Protein AF-A0A9E2XLT1-F1 (afdb_monomer)

Mean predicted aligned error: 7.3 Å

Sequence (155 aa):
MPEIVWSRLADPLVIEGTDTELKPIKEPWRVLARVIRDCTYMRLVVDDDGAWRIPGVDTNCGPDGYAGIEIGGKTVIDDCAIGALIGRFGGGSAGYSTQAATDADKGRPFPIGTYCIMPIPAKSVGPLFVGFNVVARPIQVRRLKITIEGATPTL

Structure (mmCIF, N/CA/C/O backbone):
data_AF-A0A9E2XLT1-F1
#
_entry.id   AF-A0A9E2XLT1-F1
#
loop_
_atom_site.group_PDB
_atom_site.id
_atom_site.type_symbol
_atom_site.label_atom_id
_atom_site.label_alt_id
_atom_site.label_comp_id
_atom_site.label_asym_id
_atom_site.label_entity_id
_atom_site.label_seq_id
_atom_site.pdbx_PDB_ins_code
_atom_site.Cartn_x
_atom_site.Cartn_y
_atom_site.Cartn_z
_atom_site.occupancy
_atom_site.B_iso_or_equiv
_atom_site.auth_seq_id
_atom_site.auth_comp_id
_atom_site.auth_asym_id
_atom_site.auth_atom_id
_atom_site.pdbx_PDB_model_num
ATOM 1 N N . MET A 1 1 ? -14.279 -19.135 19.868 1.00 60.78 1 MET A N 1
ATOM 2 C CA . MET A 1 1 ? -13.518 -17.874 19.743 1.00 60.78 1 MET A CA 1
ATOM 3 C C . MET A 1 1 ? -14.482 -16.837 19.196 1.00 60.78 1 MET A C 1
ATOM 5 O O . MET A 1 1 ? -15.198 -17.202 18.269 1.00 60.78 1 MET A O 1
ATOM 9 N N . PRO A 1 2 ? -14.595 -15.639 19.792 1.00 73.62 2 PRO A N 1
ATOM 10 C CA . PRO A 1 2 ? -15.468 -14.599 19.254 1.00 73.62 2 PRO A CA 1
ATOM 11 C C . PRO A 1 2 ? -15.037 -14.246 17.824 1.00 73.62 2 PRO A C 1
ATOM 13 O O . PRO A 1 2 ? -13.843 -14.176 17.529 1.00 73.62 2 PRO A O 1
ATOM 16 N N . GLU A 1 3 ? -16.011 -14.094 16.932 1.00 84.56 3 GLU A N 1
ATOM 17 C CA . GLU A 1 3 ? -15.787 -13.728 15.534 1.00 84.56 3 GLU A CA 1
ATOM 18 C C . GLU A 1 3 ? -15.407 -12.243 15.441 1.00 84.56 3 GLU A C 1
ATOM 20 O O . GLU A 1 3 ? -16.079 -11.384 16.013 1.00 84.56 3 GLU A O 1
ATOM 25 N N . ILE A 1 4 ? -14.315 -11.930 14.736 1.00 86.94 4 ILE A N 1
ATOM 26 C CA . ILE A 1 4 ? -13.908 -10.541 14.499 1.00 86.94 4 ILE A CA 1
ATOM 27 C C . ILE A 1 4 ? -14.711 -10.004 13.316 1.00 86.94 4 ILE A C 1
ATOM 29 O O . ILE A 1 4 ? -14.486 -10.403 12.173 1.00 86.94 4 ILE A O 1
ATOM 33 N N . VAL A 1 5 ? -15.614 -9.063 13.590 1.00 90.81 5 VAL A N 1
ATOM 34 C CA . VAL A 1 5 ? -16.387 -8.367 12.557 1.00 90.81 5 VAL A CA 1
ATOM 35 C C . VAL A 1 5 ? -15.567 -7.203 11.998 1.00 90.81 5 VAL A C 1
ATOM 37 O O . VAL A 1 5 ? -15.199 -6.280 12.726 1.00 90.81 5 VAL A O 1
ATOM 40 N N . TRP A 1 6 ? -15.303 -7.241 10.693 1.00 92.88 6 TRP A N 1
ATOM 41 C CA . TRP A 1 6 ? -14.595 -6.189 9.963 1.00 92.88 6 TRP A CA 1
ATOM 42 C C . TRP A 1 6 ? -15.588 -5.253 9.278 1.00 92.88 6 TRP A C 1
ATOM 44 O O . TRP A 1 6 ? -16.509 -5.699 8.598 1.00 92.88 6 TRP A O 1
ATOM 54 N N . SER A 1 7 ? -15.387 -3.947 9.438 1.00 93.25 7 SER A N 1
ATOM 55 C CA . SER A 1 7 ? -16.188 -2.906 8.790 1.00 93.25 7 SER A CA 1
ATOM 56 C C . SER A 1 7 ? -15.319 -2.069 7.863 1.00 93.25 7 SER A C 1
ATOM 58 O O . SER A 1 7 ? -14.212 -1.679 8.227 1.00 93.25 7 SER A O 1
ATOM 60 N N . ARG A 1 8 ? -15.818 -1.761 6.664 1.00 92.88 8 ARG A N 1
ATOM 61 C CA . ARG A 1 8 ? -15.105 -0.917 5.697 1.00 92.88 8 ARG A CA 1
ATOM 62 C C . ARG A 1 8 ? -14.870 0.485 6.272 1.00 92.88 8 ARG A C 1
ATOM 64 O O . ARG A 1 8 ? -15.816 1.124 6.722 1.00 92.88 8 ARG A O 1
ATOM 71 N N . LEU A 1 9 ? -13.624 0.966 6.221 1.00 89.62 9 LEU A N 1
ATOM 72 C CA . LEU A 1 9 ? -13.248 2.292 6.742 1.00 89.62 9 LEU A CA 1
ATOM 73 C C . LEU A 1 9 ? -13.298 3.398 5.682 1.00 89.62 9 LEU A C 1
ATOM 75 O O . LEU A 1 9 ? -13.496 4.563 6.016 1.00 89.62 9 LEU A O 1
ATOM 79 N N . ALA A 1 10 ? -13.098 3.046 4.413 1.00 92.50 10 ALA A N 1
ATOM 80 C CA . ALA A 1 10 ? -13.166 3.960 3.278 1.00 92.50 10 ALA A CA 1
ATOM 81 C C . ALA A 1 10 ? -13.510 3.193 1.996 1.00 92.50 10 ALA A C 1
ATOM 83 O O . ALA A 1 10 ? -13.374 1.967 1.943 1.00 92.50 10 ALA A O 1
ATOM 84 N N . ASP A 1 11 ? -13.930 3.914 0.957 1.00 95.06 11 ASP A N 1
ATOM 85 C CA . ASP A 1 11 ? -14.061 3.326 -0.373 1.00 95.06 11 ASP A CA 1
ATOM 86 C C . ASP A 1 11 ? -12.713 2.759 -0.845 1.00 95.06 11 ASP A C 1
ATOM 88 O O . ASP A 1 11 ? -11.668 3.361 -0.567 1.00 95.06 11 ASP A O 1
ATOM 92 N N . PRO A 1 12 ? -12.707 1.613 -1.550 1.00 94.44 12 PRO A N 1
ATOM 93 C CA . PRO A 1 12 ? -11.470 1.039 -2.054 1.00 94.44 12 PRO A CA 1
ATOM 94 C C . PRO A 1 12 ? -10.706 2.028 -2.937 1.00 94.44 12 PRO A C 1
ATOM 96 O O . PRO A 1 12 ? -11.285 2.665 -3.823 1.00 94.44 12 PRO A O 1
ATOM 99 N N . LEU A 1 13 ? -9.389 2.120 -2.746 1.00 94.94 13 LEU A N 1
ATOM 100 C CA . LEU A 1 13 ? -8.542 2.841 -3.689 1.00 94.94 13 LEU A CA 1
ATOM 101 C C . LEU A 1 13 ? -8.378 1.979 -4.933 1.00 94.94 13 LEU A C 1
ATOM 103 O O . LEU A 1 13 ? -7.809 0.894 -4.844 1.00 94.94 13 LEU A O 1
ATOM 107 N N . VAL A 1 14 ? -8.826 2.484 -6.081 1.00 95.19 14 VAL A N 1
ATOM 108 C CA . VAL A 1 14 ? -8.714 1.797 -7.370 1.00 95.19 14 VAL A CA 1
ATOM 109 C C . VAL A 1 14 ? -7.865 2.622 -8.331 1.00 95.19 14 VAL A C 1
ATOM 111 O O . VAL A 1 14 ? -8.128 3.800 -8.587 1.00 95.19 14 VAL A O 1
ATOM 114 N N . ILE A 1 15 ? -6.825 1.995 -8.869 1.00 92.81 15 ILE A N 1
ATOM 115 C CA . ILE A 1 15 ? -5.968 2.536 -9.918 1.00 92.81 15 ILE A CA 1
ATOM 116 C C . ILE A 1 15 ? -5.931 1.504 -11.034 1.00 92.81 15 ILE A C 1
ATOM 118 O O . ILE A 1 15 ? -5.331 0.444 -10.890 1.00 92.81 15 ILE A O 1
ATOM 122 N N . GLU A 1 16 ? -6.569 1.836 -12.147 1.00 90.88 16 GLU A N 1
ATOM 123 C CA . GLU A 1 16 ? -6.631 0.981 -13.325 1.00 90.88 16 GLU A CA 1
ATOM 124 C C . GLU A 1 16 ? -5.985 1.708 -14.505 1.00 90.88 16 GLU A C 1
ATOM 126 O O . GLU A 1 16 ? -6.307 2.860 -14.810 1.00 90.88 16 GLU A O 1
ATOM 131 N N . GLY A 1 17 ? -5.009 1.033 -15.096 1.00 85.06 17 GLY A N 1
ATOM 132 C CA . GLY A 1 17 ? -4.565 1.178 -16.471 1.00 85.06 17 GLY A CA 1
ATOM 133 C C . GLY A 1 17 ? -4.903 -0.107 -17.233 1.00 85.06 17 GLY A C 1
ATOM 134 O O . GLY A 1 17 ? -5.569 -1.007 -16.721 1.00 85.06 17 GLY A O 1
ATOM 135 N N . THR A 1 18 ? -4.435 -0.208 -18.466 1.00 80.94 18 THR A N 1
ATOM 136 C CA . THR A 1 18 ? -4.578 -1.402 -19.308 1.00 80.94 18 THR A CA 1
ATOM 137 C C . THR A 1 18 ? -3.203 -1.986 -19.620 1.00 80.94 18 THR A C 1
ATOM 139 O O . THR A 1 18 ? -2.182 -1.358 -19.340 1.00 80.94 18 THR A O 1
ATOM 142 N N . ASP A 1 19 ? -3.142 -3.177 -20.223 1.00 77.81 19 ASP A N 1
ATOM 143 C CA . ASP A 1 19 ? -1.862 -3.747 -20.677 1.00 77.81 19 ASP A CA 1
ATOM 144 C C . ASP A 1 19 ? -1.160 -2.855 -21.723 1.00 77.81 19 ASP A C 1
ATOM 146 O O . ASP A 1 19 ? 0.064 -2.885 -21.846 1.00 77.81 19 ASP A O 1
ATOM 150 N N . THR A 1 20 ? -1.925 -2.031 -22.448 1.00 81.62 20 THR A N 1
ATOM 151 C CA . THR A 1 20 ? -1.428 -1.101 -23.474 1.00 81.62 20 THR A CA 1
ATOM 152 C C . THR A 1 20 ? -1.259 0.336 -22.981 1.00 81.62 20 THR A C 1
ATOM 154 O O . THR A 1 20 ? -0.517 1.103 -23.587 1.00 81.62 20 THR A O 1
ATOM 157 N N . GLU A 1 21 ? -1.924 0.715 -21.889 1.00 87.56 21 GLU A N 1
ATOM 158 C CA . GLU A 1 21 ? -1.920 2.072 -21.340 1.00 87.56 21 GLU A CA 1
ATOM 159 C C . GLU A 1 21 ? -1.791 2.021 -19.814 1.00 87.56 21 GLU A C 1
ATOM 161 O O . GLU A 1 21 ? -2.774 1.992 -19.070 1.00 87.56 21 GLU A O 1
ATOM 166 N N . LEU A 1 22 ? -0.546 1.983 -19.339 1.00 91.06 22 LEU A N 1
ATOM 167 C CA . LEU A 1 22 ? -0.245 2.009 -17.911 1.00 91.06 22 LEU A CA 1
ATOM 168 C C . LEU A 1 22 ? -0.506 3.402 -17.333 1.00 91.06 22 LEU A C 1
ATOM 170 O O . LEU A 1 22 ? -0.234 4.423 -17.966 1.00 91.06 22 LEU A O 1
ATOM 174 N N . LYS A 1 23 ? -0.997 3.449 -16.094 1.00 94.00 23 LYS A N 1
ATOM 175 C CA . LYS A 1 23 ? -1.296 4.701 -15.402 1.00 94.00 23 LYS A CA 1
ATOM 176 C C . LYS A 1 23 ? -0.065 5.201 -14.639 1.00 94.00 23 LYS A C 1
ATOM 178 O O . LYS A 1 23 ? 0.355 4.544 -13.681 1.00 94.00 23 LYS A O 1
ATOM 183 N N . PRO A 1 24 ? 0.501 6.371 -14.989 1.00 94.62 24 PRO A N 1
ATOM 184 C CA . PRO A 1 24 ? 1.668 6.894 -14.297 1.00 94.62 24 PRO A CA 1
ATOM 185 C C . PRO A 1 24 ? 1.284 7.502 -12.944 1.00 94.62 24 PRO A C 1
ATOM 187 O O . PRO A 1 24 ? 0.423 8.379 -12.854 1.00 94.62 24 PRO A O 1
ATOM 190 N N . ILE A 1 25 ? 1.989 7.099 -11.890 1.00 94.38 25 ILE A N 1
ATOM 191 C CA . ILE A 1 25 ? 1.931 7.712 -10.563 1.00 94.38 25 ILE A CA 1
ATOM 192 C C . ILE A 1 25 ? 3.227 8.478 -10.329 1.00 94.38 25 ILE A C 1
ATOM 194 O O . ILE A 1 25 ? 4.305 7.895 -10.200 1.00 94.38 25 ILE A O 1
ATOM 198 N N . LYS A 1 26 ? 3.113 9.806 -10.284 1.00 94.00 26 LYS A N 1
ATOM 199 C CA . LYS A 1 26 ? 4.242 10.714 -10.041 1.00 94.00 26 LYS A CA 1
ATOM 200 C C . LYS A 1 26 ? 4.417 11.005 -8.557 1.00 94.00 26 LYS A C 1
ATOM 202 O O . LYS A 1 26 ? 5.532 11.243 -8.104 1.00 94.00 26 LYS A O 1
ATOM 207 N N . GLU A 1 27 ? 3.323 10.979 -7.804 1.00 90.94 27 GLU A N 1
ATOM 208 C CA . GLU A 1 27 ? 3.332 11.298 -6.386 1.00 90.94 27 GLU A CA 1
ATOM 209 C C . GLU A 1 27 ? 3.977 10.159 -5.575 1.00 90.94 27 GLU A C 1
ATOM 211 O O . GLU A 1 27 ? 3.793 8.980 -5.890 1.00 90.94 27 GLU A O 1
ATOM 216 N N . PRO A 1 28 ? 4.732 10.466 -4.507 1.00 89.62 28 PRO A N 1
ATOM 217 C CA . PRO A 1 28 ? 5.272 9.434 -3.628 1.00 89.62 28 PRO A CA 1
ATOM 218 C C . PRO A 1 28 ? 4.184 8.755 -2.790 1.00 89.62 28 PRO A C 1
ATOM 220 O O . PRO A 1 28 ? 4.317 7.573 -2.480 1.00 89.62 28 PRO A O 1
ATOM 223 N N . TRP A 1 29 ? 3.125 9.502 -2.468 1.00 92.06 29 TRP A N 1
ATOM 224 C CA . TRP A 1 29 ? 2.053 9.115 -1.560 1.00 92.06 29 TRP A CA 1
ATOM 225 C C . TRP A 1 29 ? 0.693 9.425 -2.176 1.00 92.06 29 TRP A C 1
ATOM 227 O O . TRP A 1 29 ? 0.480 10.514 -2.712 1.00 92.06 29 TRP A O 1
ATOM 237 N N . ARG A 1 30 ? -0.248 8.492 -2.043 1.00 93.06 30 ARG A N 1
ATOM 238 C CA . ARG A 1 30 ? -1.662 8.675 -2.375 1.00 93.06 30 ARG A CA 1
ATOM 239 C C . ARG A 1 30 ? -2.518 8.472 -1.143 1.00 93.06 30 ARG A C 1
ATOM 241 O O . ARG A 1 30 ? -2.255 7.579 -0.349 1.00 93.06 30 ARG A O 1
ATOM 248 N N . VAL A 1 31 ? -3.534 9.311 -0.979 1.00 92.75 31 VAL A N 1
ATOM 249 C CA . VAL A 1 31 ? -4.487 9.181 0.129 1.00 92.75 31 VAL A CA 1
ATOM 250 C C . VAL A 1 31 ? -5.310 7.913 -0.091 1.00 92.75 31 VAL A C 1
ATOM 252 O O . VAL A 1 31 ? -5.979 7.800 -1.115 1.00 92.75 31 VAL A O 1
ATOM 255 N N . LEU A 1 32 ? -5.267 6.989 0.868 1.00 93.69 32 LEU A N 1
ATOM 256 C CA . LEU A 1 32 ? -6.130 5.808 0.917 1.00 93.69 32 LEU A CA 1
ATOM 257 C C . LEU A 1 32 ? -7.379 6.083 1.760 1.00 93.69 32 LEU A C 1
ATOM 259 O O . LEU A 1 32 ? -8.489 5.796 1.334 1.00 93.69 32 LEU A O 1
ATOM 263 N N . ALA A 1 33 ? -7.210 6.702 2.928 1.00 91.94 33 ALA A N 1
ATOM 264 C CA . ALA A 1 33 ? -8.317 7.129 3.778 1.00 91.94 33 ALA A CA 1
ATOM 265 C C . ALA A 1 33 ? -8.028 8.523 4.334 1.00 91.94 33 ALA A C 1
ATOM 267 O O . ALA A 1 33 ? -6.901 8.819 4.724 1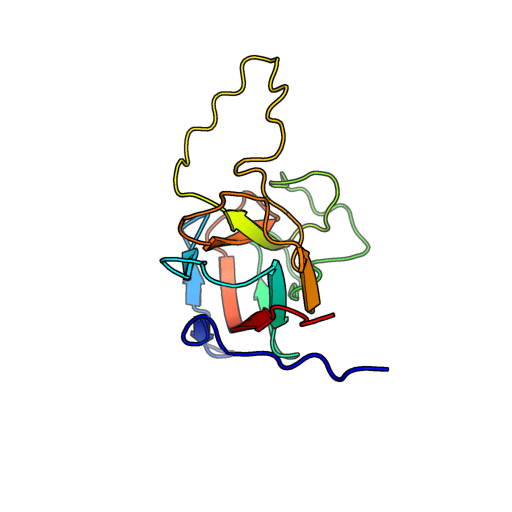.00 91.94 33 ALA A O 1
ATOM 268 N N . ARG A 1 34 ? -9.033 9.405 4.374 1.00 89.56 34 ARG A N 1
ATOM 269 C CA . ARG A 1 34 ? -8.855 10.770 4.909 1.00 89.56 34 ARG A CA 1
ATOM 270 C C . ARG A 1 34 ? -8.843 10.811 6.431 1.00 89.56 34 ARG A C 1
ATOM 272 O O . ARG A 1 34 ? -8.191 11.676 7.007 1.00 89.56 34 ARG A O 1
ATOM 279 N N . VAL A 1 35 ? -9.575 9.897 7.056 1.00 85.50 35 VAL A N 1
ATOM 280 C CA . VAL A 1 35 ? -9.701 9.782 8.505 1.00 85.50 35 VAL A CA 1
ATOM 281 C C . VAL A 1 35 ? -9.817 8.303 8.838 1.00 85.50 35 VAL A C 1
ATOM 283 O O . VAL A 1 35 ? -10.670 7.619 8.280 1.00 85.50 35 VAL A O 1
ATOM 286 N N . ILE A 1 36 ? -8.979 7.833 9.756 1.00 83.81 36 ILE A N 1
ATOM 287 C CA . ILE A 1 36 ? -9.148 6.547 10.433 1.00 83.81 36 ILE A CA 1
ATOM 288 C C . ILE A 1 36 ? -9.520 6.843 11.882 1.00 83.81 36 ILE A C 1
ATOM 290 O O . ILE A 1 36 ? -8.836 7.614 12.556 1.00 83.81 36 ILE A O 1
ATOM 294 N N . ARG A 1 37 ? -10.646 6.289 12.331 1.00 80.81 37 ARG A N 1
ATOM 295 C CA . ARG A 1 37 ? -11.172 6.439 13.691 1.00 80.81 37 ARG A CA 1
ATOM 296 C C . ARG A 1 37 ? -12.030 5.232 14.066 1.00 80.81 37 ARG A C 1
ATOM 298 O O . ARG A 1 37 ? -12.369 4.430 13.200 1.00 80.81 37 ARG A O 1
ATOM 305 N N . ASP A 1 38 ? -12.372 5.136 15.347 1.00 82.25 38 ASP A N 1
ATOM 306 C CA . ASP A 1 38 ? -13.373 4.202 15.885 1.00 82.25 38 ASP A CA 1
ATOM 307 C C . ASP A 1 38 ? -13.065 2.705 15.656 1.00 82.25 38 ASP A C 1
ATOM 309 O O . ASP A 1 38 ? -13.961 1.864 15.652 1.00 82.25 38 ASP A O 1
ATOM 313 N N . CYS A 1 39 ? -11.785 2.356 15.494 1.00 87.06 39 CYS A N 1
ATOM 314 C CA . CYS A 1 39 ? -11.304 0.978 15.388 1.00 87.06 39 CYS A CA 1
ATOM 315 C C . CYS A 1 39 ? -9.989 0.774 16.153 1.00 87.06 39 CYS A C 1
ATOM 317 O O . CYS A 1 39 ? -9.194 1.705 16.302 1.00 87.06 39 CYS A O 1
ATOM 319 N N . THR A 1 40 ? -9.763 -0.443 16.655 1.00 88.19 40 THR A N 1
ATOM 320 C CA . THR A 1 40 ? -8.515 -0.817 17.349 1.00 88.19 40 THR A CA 1
ATOM 321 C C . THR A 1 40 ? -7.544 -1.536 16.423 1.00 88.19 40 THR A C 1
ATOM 323 O O . THR A 1 40 ? -6.332 -1.406 16.580 1.00 88.19 40 THR A O 1
ATOM 326 N N . TYR A 1 41 ? -8.069 -2.267 15.441 1.00 91.00 41 TYR A N 1
ATOM 327 C CA . TYR A 1 41 ? -7.300 -2.939 14.401 1.00 91.00 41 TYR A CA 1
ATOM 328 C C . TYR A 1 41 ? -7.731 -2.457 13.029 1.00 91.00 41 TYR A C 1
ATOM 330 O O . TYR A 1 41 ? -8.898 -2.136 12.807 1.00 91.00 41 TYR A O 1
ATOM 338 N N . MET A 1 42 ? -6.779 -2.469 12.106 1.00 92.62 42 MET A N 1
ATOM 339 C CA . MET A 1 42 ? -6.989 -2.216 10.693 1.00 92.62 42 MET A CA 1
ATOM 340 C C . MET A 1 42 ? -6.504 -3.415 9.891 1.00 92.62 42 MET A C 1
ATOM 342 O O . MET A 1 42 ? -5.475 -4.010 10.216 1.00 92.62 42 MET A O 1
ATOM 346 N N . ARG A 1 43 ? -7.226 -3.718 8.818 1.00 94.94 43 ARG A N 1
ATOM 347 C CA . ARG A 1 43 ? -6.826 -4.657 7.781 1.00 94.94 43 ARG A CA 1
ATOM 348 C C . ARG A 1 43 ? -6.770 -3.939 6.438 1.00 94.94 43 ARG A C 1
ATOM 350 O O . ARG A 1 43 ? -7.712 -3.236 6.075 1.00 94.94 43 ARG A O 1
ATOM 357 N N . LEU A 1 44 ? -5.681 -4.144 5.707 1.00 96.06 44 LEU A N 1
ATOM 358 C CA . LEU A 1 44 ? -5.555 -3.796 4.299 1.00 96.06 44 LEU A CA 1
ATOM 359 C C . LEU A 1 44 ? -5.447 -5.068 3.469 1.00 96.06 44 LEU A C 1
ATOM 361 O O . LEU A 1 44 ? -4.665 -5.960 3.798 1.00 96.06 44 LEU A O 1
ATOM 365 N N . VAL A 1 45 ? -6.209 -5.113 2.383 1.00 96.50 45 VAL A N 1
ATOM 366 C CA . VAL A 1 45 ? -6.188 -6.209 1.412 1.00 96.50 45 VAL A CA 1
ATOM 367 C C . VAL A 1 45 ? -5.990 -5.615 0.029 1.00 96.50 45 VAL A C 1
ATOM 369 O O . VAL A 1 45 ? -6.740 -4.719 -0.368 1.00 96.50 45 VAL A O 1
ATOM 372 N N . VAL A 1 46 ? -4.981 -6.098 -0.685 1.00 95.31 46 VAL A N 1
ATOM 373 C CA . VAL A 1 46 ? -4.739 -5.765 -2.087 1.00 95.31 46 VAL A CA 1
ATOM 374 C C . VAL A 1 46 ? -5.260 -6.910 -2.946 1.00 95.31 46 VAL A C 1
ATOM 376 O O . VAL A 1 46 ? -5.027 -8.068 -2.618 1.00 95.31 46 VAL A O 1
ATOM 379 N N . ASP A 1 47 ? -5.980 -6.594 -4.020 1.00 91.25 47 ASP A N 1
ATOM 380 C CA . ASP A 1 47 ? -6.441 -7.615 -4.966 1.00 91.25 47 ASP A CA 1
ATOM 381 C C . ASP A 1 47 ? -5.230 -8.319 -5.633 1.00 91.25 47 ASP A C 1
ATOM 383 O O . ASP A 1 47 ? -4.230 -7.670 -5.961 1.00 91.25 47 ASP A O 1
ATOM 387 N N . ASP A 1 48 ? -5.338 -9.634 -5.867 1.00 75.75 48 ASP A N 1
ATOM 388 C CA . ASP A 1 48 ? -4.245 -10.523 -6.326 1.00 75.75 48 ASP A CA 1
ATOM 389 C C . ASP A 1 48 ? -3.635 -10.163 -7.697 1.00 75.75 48 ASP A C 1
ATOM 391 O O . ASP A 1 48 ? -2.615 -10.718 -8.105 1.00 75.75 48 ASP A O 1
ATOM 395 N N . ASP A 1 49 ? -4.242 -9.239 -8.438 1.00 81.44 49 ASP A N 1
ATOM 396 C CA . ASP A 1 49 ? -3.778 -8.792 -9.752 1.00 81.44 49 ASP A CA 1
ATOM 397 C C . ASP A 1 49 ? -3.052 -7.438 -9.734 1.00 81.44 49 ASP A C 1
ATOM 399 O O . ASP A 1 49 ? -2.743 -6.874 -10.796 1.00 81.44 49 ASP A O 1
ATOM 403 N N . GLY A 1 50 ? -2.734 -6.946 -8.531 1.00 83.31 50 GLY A N 1
ATOM 404 C CA . GLY A 1 50 ? -1.894 -5.780 -8.307 1.00 83.31 50 GLY A CA 1
ATOM 405 C C . GLY A 1 50 ? -0.564 -5.893 -9.055 1.00 83.31 50 GLY A C 1
ATOM 406 O O . GLY A 1 50 ? 0.259 -6.751 -8.747 1.00 83.31 50 GLY A O 1
ATOM 407 N N . ALA A 1 51 ? -0.339 -5.028 -10.045 1.00 90.75 51 ALA A N 1
ATOM 408 C CA . ALA A 1 51 ? 0.866 -5.072 -10.869 1.00 90.75 51 ALA A CA 1
ATOM 409 C C . ALA A 1 51 ? 1.306 -3.680 -11.330 1.00 90.75 51 ALA A C 1
ATOM 411 O O . ALA A 1 51 ? 0.507 -2.889 -11.849 1.00 90.75 51 ALA A O 1
ATOM 412 N N . TRP A 1 52 ? 2.600 -3.397 -11.192 1.00 92.56 52 TRP A N 1
ATOM 413 C CA . TRP A 1 52 ? 3.224 -2.154 -11.645 1.00 92.56 52 TRP A CA 1
ATOM 414 C C . TRP A 1 52 ? 4.657 -2.351 -12.127 1.00 92.56 52 TRP A C 1
ATOM 416 O O . TRP A 1 52 ? 5.305 -3.347 -11.827 1.00 92.56 52 TRP A O 1
ATOM 426 N N . ARG A 1 53 ? 5.168 -1.369 -12.870 1.00 91.31 53 ARG A N 1
ATOM 427 C CA . ARG A 1 53 ? 6.564 -1.303 -13.305 1.00 91.31 53 ARG A CA 1
ATOM 428 C C . ARG A 1 53 ? 7.273 -0.131 -12.656 1.00 91.31 53 ARG A C 1
ATOM 430 O O . ARG A 1 53 ? 6.746 0.986 -12.591 1.00 91.31 53 ARG A O 1
ATOM 437 N N . I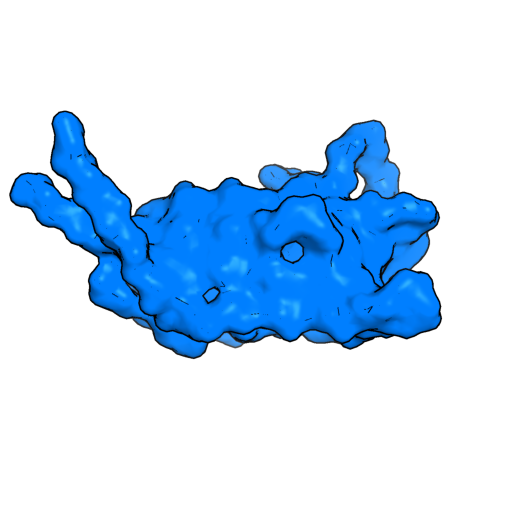LE A 1 54 ? 8.486 -0.406 -12.204 1.00 90.12 54 ILE A N 1
ATOM 438 C CA . ILE A 1 54 ? 9.408 0.586 -11.664 1.00 90.12 54 ILE A CA 1
ATOM 439 C C . ILE A 1 54 ? 10.298 1.072 -12.818 1.00 90.12 54 ILE A C 1
ATOM 441 O O . ILE A 1 54 ? 10.772 0.248 -13.600 1.00 90.12 54 ILE A O 1
ATOM 445 N N . PRO A 1 55 ? 10.553 2.385 -12.953 1.00 87.00 55 PRO A N 1
ATOM 446 C CA . PRO A 1 55 ? 11.510 2.889 -13.934 1.00 87.00 55 PRO A CA 1
ATOM 447 C C . PRO A 1 55 ? 12.883 2.229 -13.788 1.00 87.00 55 PRO A C 1
ATOM 449 O O . PRO A 1 55 ? 13.429 2.188 -12.687 1.00 87.00 55 PRO A O 1
ATOM 452 N N . GLY A 1 56 ? 13.443 1.752 -14.900 1.00 82.00 56 GLY A N 1
ATOM 453 C CA . GLY A 1 56 ? 14.740 1.067 -14.914 1.00 82.00 56 GLY A CA 1
ATOM 454 C C . GLY A 1 56 ? 14.691 -0.405 -14.492 1.00 82.00 56 GLY A C 1
ATOM 455 O O . GLY A 1 56 ? 15.744 -1.013 -14.341 1.00 82.00 56 GLY A O 1
ATOM 456 N N . VAL A 1 57 ? 13.495 -0.975 -14.309 1.00 82.31 57 VAL A N 1
ATOM 457 C CA . VAL A 1 57 ? 13.292 -2.389 -13.975 1.00 82.31 57 VAL A CA 1
ATOM 458 C C . VAL A 1 57 ? 12.442 -3.044 -15.055 1.00 82.31 57 VAL A C 1
ATOM 460 O O . VAL A 1 57 ? 11.284 -2.676 -15.247 1.00 82.31 57 VAL A O 1
ATOM 463 N N . ASP A 1 58 ? 12.994 -4.054 -15.724 1.00 78.44 58 ASP A N 1
ATOM 464 C CA . ASP A 1 58 ? 12.329 -4.741 -16.843 1.00 78.44 58 ASP A CA 1
ATOM 465 C C . ASP A 1 58 ? 11.281 -5.779 -16.401 1.00 78.44 58 ASP A C 1
ATOM 467 O O . ASP A 1 58 ? 10.686 -6.471 -17.225 1.00 78.44 58 ASP A O 1
ATOM 471 N N . THR A 1 59 ? 11.029 -5.898 -15.096 1.00 81.44 59 THR A N 1
ATOM 472 C CA . THR A 1 59 ? 10.085 -6.866 -14.521 1.00 81.44 59 THR A CA 1
ATOM 473 C C . THR A 1 59 ? 8.942 -6.173 -13.783 1.00 81.44 59 THR A C 1
ATOM 475 O O . THR A 1 59 ? 9.114 -5.117 -13.170 1.00 81.44 59 THR A O 1
ATOM 478 N N . ASN A 1 60 ? 7.751 -6.775 -13.841 1.00 86.69 60 ASN A N 1
ATOM 479 C CA . ASN A 1 60 ? 6.598 -6.317 -13.074 1.00 86.69 60 ASN A CA 1
ATOM 480 C C . ASN A 1 60 ? 6.803 -6.605 -11.579 1.00 86.69 60 ASN A C 1
ATOM 482 O O . ASN A 1 60 ? 7.262 -7.677 -11.193 1.00 86.69 60 ASN A O 1
ATOM 486 N N . CYS A 1 61 ? 6.408 -5.654 -10.745 1.00 89.31 61 CYS A N 1
ATOM 487 C CA . CYS A 1 61 ? 6.324 -5.784 -9.299 1.00 89.31 61 CYS A CA 1
ATOM 488 C C . CYS A 1 61 ? 4.864 -5.978 -8.888 1.00 89.31 61 CYS A C 1
ATOM 490 O O . CYS A 1 61 ? 3.965 -5.385 -9.493 1.00 89.31 61 CYS A O 1
ATOM 492 N N . GLY A 1 62 ? 4.652 -6.790 -7.856 1.00 92.44 62 GLY A N 1
ATOM 493 C CA . GLY A 1 62 ? 3.368 -6.927 -7.177 1.00 92.44 62 GLY A CA 1
ATOM 494 C C . GLY A 1 62 ? 3.355 -6.212 -5.822 1.00 92.44 62 GLY A C 1
ATOM 495 O O . GLY A 1 62 ? 4.327 -5.531 -5.474 1.00 92.44 62 GLY A O 1
ATOM 496 N N . PRO A 1 63 ? 2.289 -6.393 -5.026 1.00 94.69 63 PRO A N 1
ATOM 497 C CA . PRO A 1 63 ? 2.139 -5.737 -3.729 1.00 94.69 63 PRO A CA 1
ATOM 498 C C . PRO A 1 63 ? 3.230 -6.076 -2.725 1.00 94.69 63 PRO A C 1
ATOM 500 O O . PRO A 1 63 ? 3.672 -5.190 -1.996 1.00 94.69 63 PRO A O 1
ATOM 503 N N . ASP A 1 64 ? 3.740 -7.302 -2.754 1.00 93.19 64 ASP A N 1
ATOM 504 C CA . ASP A 1 64 ? 4.855 -7.739 -1.908 1.00 93.19 64 ASP A CA 1
ATOM 505 C C . ASP A 1 64 ? 6.231 -7.276 -2.423 1.00 93.19 64 ASP A C 1
ATOM 507 O O . ASP A 1 64 ? 7.259 -7.543 -1.806 1.00 93.19 64 ASP A O 1
ATOM 511 N N . GLY A 1 65 ? 6.257 -6.533 -3.533 1.00 90.25 65 GLY A N 1
ATOM 512 C CA . GLY A 1 65 ? 7.468 -6.032 -4.170 1.00 90.25 65 GLY A CA 1
ATOM 513 C C . GLY A 1 65 ? 8.186 -7.093 -4.990 1.00 90.25 65 GLY A C 1
ATOM 514 O O . GLY A 1 65 ? 7.609 -8.104 -5.392 1.00 90.25 65 GLY A O 1
ATOM 515 N N . TYR A 1 66 ? 9.453 -6.826 -5.287 1.00 85.25 66 TYR A N 1
ATOM 516 C CA . TYR A 1 66 ? 10.307 -7.754 -6.014 1.00 85.25 66 TYR A CA 1
ATOM 517 C C . TYR A 1 66 ? 11.243 -8.484 -5.049 1.00 85.25 66 TYR A C 1
ATOM 519 O O . TYR A 1 66 ? 12.170 -7.888 -4.497 1.00 85.25 66 TYR A O 1
ATOM 527 N N . ALA A 1 67 ? 11.004 -9.780 -4.846 1.00 66.50 67 ALA A N 1
ATOM 528 C CA . ALA A 1 67 ? 11.884 -10.641 -4.068 1.00 66.50 67 ALA A CA 1
ATOM 529 C C . ALA A 1 67 ? 12.937 -11.277 -4.990 1.00 66.50 67 ALA A C 1
ATOM 531 O O . ALA A 1 67 ? 12.586 -11.984 -5.931 1.00 66.50 67 ALA A O 1
ATOM 532 N N . GLY A 1 68 ? 14.227 -11.061 -4.709 1.00 61.56 68 GLY A N 1
ATOM 533 C CA . GLY A 1 68 ? 15.286 -11.939 -5.225 1.00 61.56 68 GLY A CA 1
ATOM 534 C C . GLY A 1 68 ? 16.431 -11.303 -6.011 1.00 61.56 68 GLY A C 1
ATOM 535 O O . GLY A 1 68 ? 17.345 -12.037 -6.372 1.00 61.56 68 GLY A O 1
ATOM 536 N N . ILE A 1 69 ? 16.445 -9.990 -6.267 1.00 58.16 69 ILE A N 1
ATOM 537 C CA . ILE A 1 69 ? 17.610 -9.306 -6.864 1.00 58.16 69 ILE A CA 1
ATOM 538 C C . ILE A 1 69 ? 17.736 -7.908 -6.252 1.00 58.16 69 ILE A C 1
ATOM 540 O O . ILE A 1 69 ? 16.732 -7.207 -6.114 1.00 58.16 69 ILE A O 1
ATOM 544 N N . GLU A 1 70 ? 18.962 -7.492 -5.920 1.00 58.38 70 GLU A N 1
ATOM 545 C CA . GLU A 1 70 ? 19.287 -6.084 -5.671 1.00 58.38 70 GLU A CA 1
ATOM 546 C C . GLU A 1 70 ? 19.081 -5.297 -6.965 1.00 58.38 70 GLU A C 1
ATOM 548 O O . GLU A 1 70 ? 19.970 -5.133 -7.799 1.00 58.38 70 GLU A O 1
ATOM 553 N N . ILE A 1 71 ? 17.856 -4.841 -7.170 1.00 62.78 71 ILE A N 1
ATOM 554 C CA . ILE A 1 71 ? 17.575 -3.863 -8.200 1.00 62.78 71 ILE A CA 1
ATOM 555 C C . ILE A 1 71 ? 18.181 -2.552 -7.704 1.00 62.78 71 ILE A C 1
ATOM 557 O O . ILE A 1 71 ? 17.787 -2.043 -6.655 1.00 62.78 71 ILE A O 1
ATOM 561 N N . GLY A 1 72 ? 19.139 -2.007 -8.457 1.00 61.81 72 GLY A N 1
ATOM 562 C CA . GLY A 1 72 ? 19.709 -0.693 -8.180 1.00 61.81 72 GLY A CA 1
ATOM 563 C C . GLY A 1 72 ? 18.596 0.336 -7.979 1.00 61.81 72 GLY A C 1
ATOM 564 O O . GLY A 1 72 ? 17.838 0.640 -8.896 1.00 61.81 72 GLY A O 1
ATOM 565 N N . GLY A 1 73 ? 18.459 0.848 -6.760 1.00 68.81 73 GLY A N 1
ATOM 566 C CA . GLY A 1 73 ? 17.365 1.743 -6.414 1.00 68.81 73 GLY A CA 1
ATOM 567 C C . GLY A 1 73 ? 17.331 2.034 -4.924 1.00 68.81 73 GLY A C 1
ATOM 568 O O . GLY A 1 73 ? 17.534 1.154 -4.096 1.00 68.81 73 GLY A O 1
ATOM 569 N N . LYS A 1 74 ? 17.070 3.293 -4.572 1.00 82.50 74 LYS A N 1
ATOM 570 C CA . LYS A 1 74 ? 16.881 3.686 -3.176 1.00 82.50 74 LYS A CA 1
ATOM 571 C C . LYS A 1 74 ? 15.461 3.321 -2.742 1.00 82.50 74 LYS A C 1
ATOM 573 O O . LYS A 1 74 ? 14.497 3.754 -3.385 1.00 82.50 74 LYS A O 1
ATOM 578 N N . THR A 1 75 ? 15.333 2.537 -1.680 1.00 87.94 75 THR A N 1
ATOM 579 C CA . THR A 1 75 ? 14.061 2.232 -1.015 1.00 87.94 75 THR A CA 1
ATOM 580 C C . THR A 1 75 ? 13.637 3.389 -0.106 1.00 87.94 75 THR A C 1
ATOM 582 O O . THR A 1 75 ? 14.413 4.296 0.200 1.00 87.94 75 THR A O 1
ATOM 585 N N . VAL A 1 76 ? 12.355 3.410 0.262 1.00 88.50 76 VAL A N 1
ATOM 586 C CA . VAL A 1 76 ? 11.813 4.366 1.241 1.00 88.50 76 VAL A CA 1
ATOM 587 C C . VAL A 1 76 ? 12.005 3.830 2.661 1.00 88.50 76 VAL A C 1
ATOM 589 O O . VAL A 1 76 ? 12.261 4.611 3.574 1.00 88.50 76 VAL A O 1
ATOM 592 N N . ILE A 1 77 ? 11.878 2.512 2.828 1.00 88.81 77 ILE A N 1
ATOM 593 C CA . ILE A 1 77 ? 12.169 1.765 4.053 1.00 88.81 77 ILE A CA 1
ATOM 594 C C . ILE A 1 77 ? 13.105 0.598 3.728 1.00 88.81 77 ILE A C 1
ATOM 596 O O . ILE A 1 77 ? 12.954 -0.048 2.688 1.00 88.81 77 ILE A O 1
ATOM 600 N N . ASP A 1 78 ? 14.065 0.346 4.614 1.00 85.31 78 ASP A N 1
ATOM 601 C CA . ASP A 1 78 ? 15.135 -0.632 4.383 1.00 85.31 78 ASP A CA 1
ATOM 602 C C . ASP A 1 78 ? 14.661 -2.082 4.607 1.00 85.31 78 ASP A C 1
ATOM 604 O O . ASP A 1 78 ? 15.074 -2.984 3.886 1.00 85.31 78 ASP A O 1
ATOM 608 N N . ASP A 1 79 ? 13.704 -2.296 5.516 1.00 84.44 79 ASP A N 1
ATOM 609 C CA . ASP A 1 79 ? 13.189 -3.626 5.889 1.00 84.44 79 ASP A CA 1
ATOM 610 C C . ASP A 1 79 ? 12.002 -4.096 5.021 1.00 84.44 79 ASP A C 1
ATOM 612 O O . ASP A 1 79 ? 11.082 -4.770 5.487 1.00 84.44 79 ASP A O 1
ATOM 616 N N . CYS A 1 80 ? 11.960 -3.700 3.748 1.00 88.06 80 CYS A N 1
ATOM 617 C CA . CYS A 1 80 ? 10.894 -4.093 2.829 1.00 88.06 80 CYS A CA 1
ATOM 618 C C . CYS A 1 80 ? 11.423 -4.217 1.400 1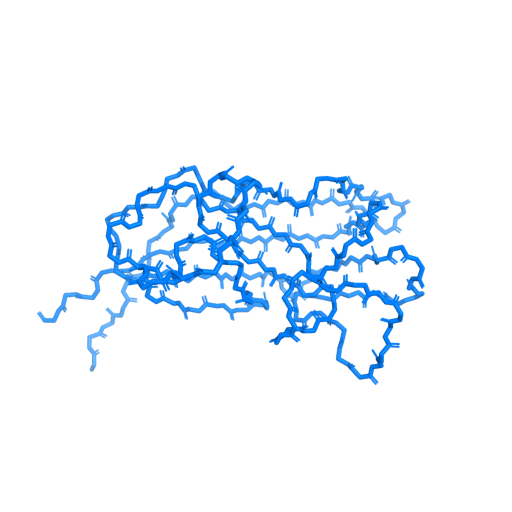.00 88.06 80 CYS A C 1
ATOM 620 O O . CYS A 1 80 ? 12.304 -3.464 0.985 1.00 88.06 80 CYS A O 1
ATOM 622 N N . ALA A 1 81 ? 10.864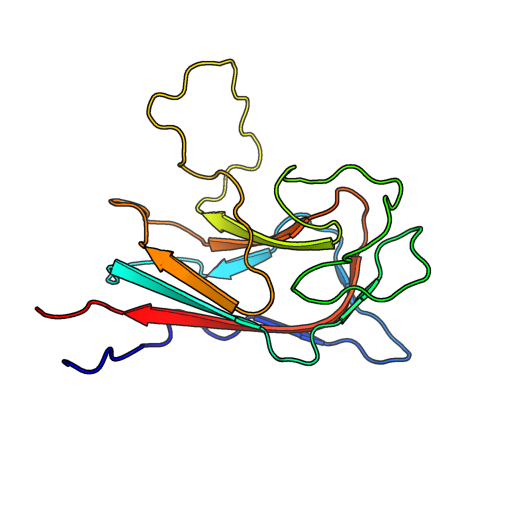 -5.147 0.625 1.00 90.62 81 ALA A N 1
ATOM 623 C CA . ALA A 1 81 ? 11.277 -5.359 -0.755 1.00 90.62 81 ALA A CA 1
ATOM 624 C C . ALA A 1 81 ? 11.087 -4.091 -1.602 1.00 90.62 81 ALA A C 1
ATOM 626 O O . ALA A 1 81 ? 10.165 -3.293 -1.391 1.00 90.62 81 ALA A O 1
ATOM 627 N N . ILE A 1 82 ? 11.962 -3.907 -2.590 1.00 90.62 82 ILE A N 1
ATOM 628 C CA . ILE A 1 82 ? 11.845 -2.796 -3.529 1.00 90.62 82 ILE A CA 1
ATOM 629 C C . ILE A 1 82 ? 10.525 -2.891 -4.297 1.00 90.62 82 ILE A C 1
ATOM 631 O O . ILE A 1 82 ? 10.099 -3.961 -4.734 1.00 90.62 82 ILE A O 1
ATOM 635 N N . GLY A 1 83 ? 9.852 -1.752 -4.434 1.00 91.75 83 GLY A N 1
ATOM 636 C CA . GLY A 1 83 ? 8.575 -1.664 -5.133 1.00 91.75 83 GLY A CA 1
ATOM 637 C C . GLY A 1 83 ? 7.368 -2.179 -4.365 1.00 91.75 83 GLY A C 1
ATOM 638 O O . GLY A 1 83 ? 6.264 -1.986 -4.864 1.00 91.75 83 GLY A O 1
ATOM 639 N N . ALA A 1 84 ? 7.546 -2.780 -3.186 1.00 93.81 84 ALA A N 1
ATOM 640 C CA . ALA A 1 84 ? 6.440 -3.249 -2.361 1.00 93.81 84 ALA A CA 1
ATOM 641 C C . ALA A 1 84 ? 5.505 -2.105 -1.960 1.00 93.81 84 ALA A C 1
ATOM 643 O O . ALA A 1 84 ? 5.906 -0.939 -1.877 1.00 93.81 84 ALA A O 1
ATOM 644 N N . LEU A 1 85 ? 4.250 -2.438 -1.689 1.00 95.56 85 LEU A N 1
ATOM 645 C CA . LEU A 1 85 ? 3.270 -1.479 -1.220 1.00 95.56 85 LEU A CA 1
ATOM 646 C C . LEU A 1 85 ? 3.569 -1.101 0.237 1.00 95.56 85 LEU A C 1
ATOM 648 O O . LEU A 1 85 ?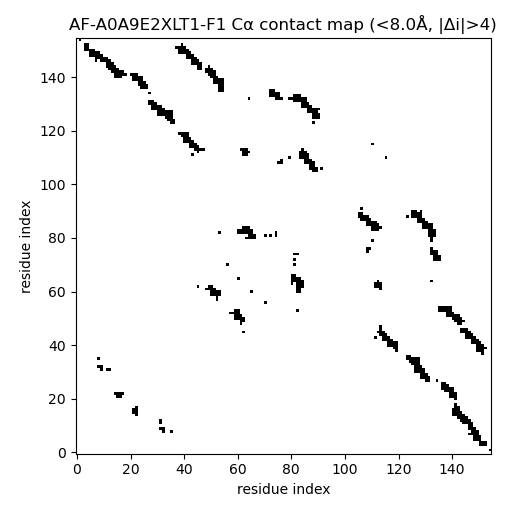 3.746 -1.970 1.093 1.00 95.56 85 LEU A O 1
ATOM 652 N N . ILE A 1 86 ? 3.608 0.200 0.522 1.00 95.19 86 ILE A N 1
ATOM 653 C CA . ILE A 1 86 ? 3.889 0.747 1.855 1.00 95.19 86 ILE A CA 1
ATOM 654 C C . ILE A 1 86 ? 2.819 1.744 2.276 1.00 95.19 86 ILE A C 1
ATOM 656 O O . ILE A 1 86 ? 2.252 2.456 1.447 1.00 95.19 86 ILE A O 1
ATOM 660 N N . GLY A 1 87 ? 2.548 1.800 3.573 1.00 92.94 87 GLY A N 1
ATOM 661 C CA . GLY A 1 87 ? 1.567 2.679 4.190 1.00 92.94 87 GLY A CA 1
ATOM 662 C C . GLY A 1 87 ? 2.222 3.721 5.074 1.00 92.94 87 GLY A C 1
ATOM 663 O O . GLY A 1 87 ? 3.356 3.551 5.509 1.00 92.94 87 GLY A O 1
ATOM 664 N N . ARG A 1 88 ? 1.514 4.814 5.352 1.00 90.06 88 ARG A N 1
ATOM 665 C CA . ARG A 1 88 ? 1.939 5.829 6.320 1.00 90.06 88 ARG A CA 1
ATOM 666 C C . ARG A 1 88 ? 0.740 6.575 6.892 1.00 90.06 88 ARG A C 1
ATOM 668 O O . ARG A 1 88 ? -0.100 7.063 6.139 1.00 90.06 88 ARG A O 1
ATOM 675 N N . PHE A 1 89 ? 0.703 6.746 8.210 1.00 87.19 89 PHE A N 1
ATOM 676 C CA . PHE A 1 89 ? -0.252 7.640 8.871 1.00 87.19 89 PHE A CA 1
ATOM 677 C C . PHE A 1 89 ? 0.236 9.099 8.866 1.00 87.19 89 PHE A C 1
ATOM 679 O O . PHE A 1 89 ? 1.413 9.372 9.104 1.00 87.19 89 PHE A O 1
ATOM 686 N N . GLY A 1 90 ? -0.683 10.046 8.667 1.00 80.19 90 GLY A N 1
ATOM 687 C CA . GLY A 1 90 ? -0.414 11.486 8.721 1.00 80.19 90 GLY A CA 1
ATOM 688 C C . GLY A 1 90 ? 0.163 12.078 7.426 1.00 80.19 90 GLY A C 1
ATOM 689 O O . GLY A 1 90 ? 0.648 11.367 6.555 1.00 80.19 90 GLY A O 1
ATOM 690 N N . GLY A 1 91 ? 0.068 13.407 7.277 1.00 61.62 91 GLY A N 1
ATOM 691 C CA . GLY A 1 91 ? 0.306 14.119 6.005 1.00 61.62 91 GLY A CA 1
ATOM 692 C C . GLY A 1 91 ? 1.592 14.948 5.901 1.00 61.62 91 GLY A C 1
ATOM 693 O O . GLY A 1 91 ? 1.792 15.624 4.896 1.00 61.62 91 GLY A O 1
ATOM 694 N N . GLY A 1 92 ? 2.465 14.935 6.911 1.00 57.56 92 GLY A N 1
ATOM 695 C CA . GLY A 1 92 ? 3.720 15.692 6.862 1.00 57.56 92 GLY A CA 1
ATOM 696 C C . GLY A 1 92 ? 4.763 15.004 5.980 1.00 57.56 92 GLY A C 1
ATOM 697 O O . GLY A 1 92 ? 5.419 14.069 6.427 1.00 57.56 92 GLY A O 1
ATOM 698 N N . SER A 1 93 ? 4.979 15.452 4.743 1.00 48.91 93 SER A N 1
ATOM 699 C CA . SER A 1 93 ? 6.079 14.957 3.889 1.00 48.91 93 SER A CA 1
ATOM 700 C C . SER A 1 93 ? 7.474 15.349 4.407 1.00 48.91 93 SER A C 1
ATOM 702 O O . SER A 1 93 ? 8.454 14.703 4.050 1.00 48.91 93 SER A O 1
ATOM 704 N N . ALA A 1 94 ? 7.557 16.352 5.287 1.00 41.94 94 ALA A N 1
ATOM 705 C CA . ALA A 1 94 ? 8.781 16.862 5.899 1.00 41.94 94 ALA A CA 1
ATOM 706 C C . ALA A 1 94 ? 8.974 16.312 7.325 1.00 41.94 94 ALA A C 1
ATOM 708 O O . ALA A 1 94 ? 8.763 17.007 8.314 1.00 41.94 94 ALA A O 1
ATOM 709 N N . GLY A 1 95 ? 9.357 15.042 7.444 1.00 44.31 95 GLY A N 1
ATOM 710 C CA . GLY A 1 95 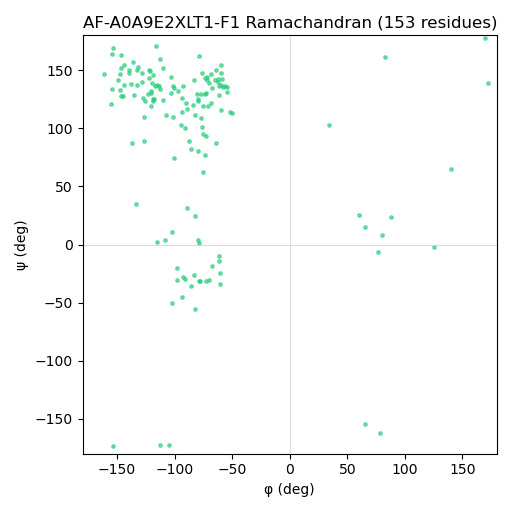? 9.902 14.516 8.696 1.00 44.31 95 GLY A CA 1
ATOM 711 C C . GLY A 1 95 ? 11.403 14.786 8.762 1.00 44.31 95 GLY A C 1
ATOM 712 O O . GLY A 1 95 ? 12.183 13.906 8.415 1.00 44.31 95 GLY A O 1
ATOM 713 N N . TYR A 1 96 ? 11.824 15.987 9.170 1.00 33.03 96 TYR A N 1
ATOM 714 C CA . TYR A 1 96 ? 13.225 16.236 9.525 1.00 33.03 96 TYR A CA 1
ATOM 715 C C . TYR A 1 96 ? 13.466 15.599 10.900 1.00 33.03 96 TYR A C 1
ATOM 717 O O . TYR A 1 96 ? 13.126 16.178 11.928 1.00 33.03 96 TYR A O 1
ATOM 725 N N . SER A 1 97 ? 13.967 14.362 10.938 1.00 39.56 97 SER A N 1
ATOM 726 C CA . SER A 1 97 ? 14.383 13.741 12.197 1.00 39.56 97 SER A CA 1
ATOM 727 C C . SER A 1 97 ? 15.834 14.120 12.482 1.00 39.56 97 SER A C 1
ATOM 729 O O . SER A 1 97 ? 16.760 13.411 12.104 1.00 39.56 97 SER A O 1
ATOM 731 N N . THR A 1 98 ? 16.048 15.238 13.176 1.00 35.66 98 THR A N 1
ATOM 732 C CA . THR A 1 98 ? 17.267 15.413 13.977 1.00 35.66 98 THR A CA 1
ATOM 733 C C . THR A 1 98 ? 17.059 14.649 15.276 1.00 35.66 98 THR A C 1
ATOM 735 O O . THR A 1 98 ? 16.601 15.209 16.261 1.00 35.66 98 THR A O 1
ATOM 738 N N . GLN A 1 99 ? 17.265 13.337 15.205 1.00 40.53 99 GLN A N 1
ATOM 739 C CA . GLN A 1 99 ? 17.665 12.451 16.299 1.00 40.53 99 GLN A CA 1
ATOM 740 C C . GLN A 1 99 ? 17.127 12.782 17.712 1.00 40.53 99 GLN A C 1
ATOM 742 O O . GLN A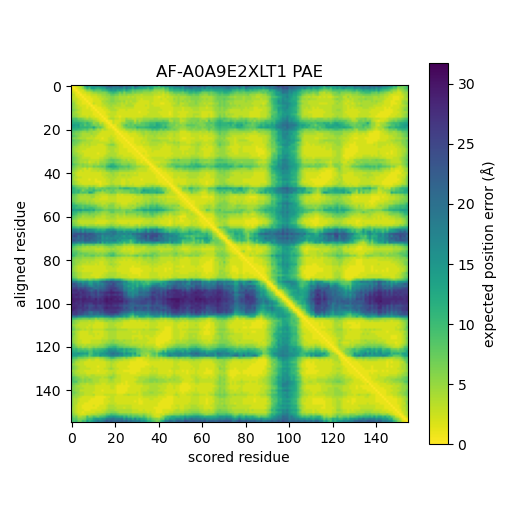 1 99 ? 17.663 13.639 18.405 1.00 40.53 99 GLN A O 1
ATOM 747 N N . ALA A 1 100 ? 16.106 12.010 18.115 1.00 41.47 100 ALA A N 1
ATOM 748 C CA . ALA A 1 100 ? 15.647 11.649 19.473 1.00 41.47 100 ALA A CA 1
ATOM 749 C C . ALA A 1 100 ? 14.109 11.644 19.526 1.00 41.47 100 ALA A C 1
ATOM 751 O O . ALA A 1 100 ? 13.483 12.449 20.210 1.00 41.47 100 ALA A O 1
ATOM 752 N N . ALA A 1 101 ? 13.473 10.738 18.780 1.00 42.25 101 ALA A N 1
ATOM 753 C CA . ALA A 1 101 ? 12.050 10.485 18.963 1.00 42.25 101 ALA A CA 1
ATOM 754 C C . ALA A 1 101 ? 11.880 9.360 19.992 1.00 42.25 101 ALA A C 1
ATOM 756 O O . ALA A 1 101 ? 11.976 8.189 19.647 1.00 42.25 101 ALA A O 1
ATOM 757 N N . THR A 1 102 ? 11.574 9.711 21.239 1.00 44.75 102 THR A N 1
ATOM 758 C CA . THR A 1 102 ? 10.916 8.817 22.216 1.00 44.75 102 THR A CA 1
ATOM 759 C C . THR A 1 102 ? 9.384 8.787 22.026 1.00 44.75 102 THR A C 1
ATOM 761 O O . THR A 1 102 ? 8.628 8.426 22.917 1.00 44.75 102 THR A O 1
ATOM 764 N N . ASP A 1 103 ? 8.943 9.106 20.805 1.00 44.53 103 ASP A N 1
ATOM 765 C CA . ASP A 1 103 ? 7.578 9.123 20.252 1.00 44.53 103 ASP A CA 1
ATOM 766 C C . ASP A 1 103 ? 7.601 8.427 18.855 1.00 44.53 103 ASP A C 1
ATOM 768 O O . ASP A 1 103 ? 6.966 8.855 17.889 1.00 44.53 103 ASP A O 1
ATOM 772 N N . ALA A 1 104 ? 8.447 7.392 18.729 1.00 41.28 104 ALA A N 1
ATOM 773 C CA . ALA A 1 104 ? 9.195 6.996 17.526 1.00 41.28 104 ALA A CA 1
ATOM 774 C C . ALA A 1 104 ? 8.411 6.595 16.259 1.00 41.28 104 ALA A C 1
ATOM 776 O O . ALA A 1 104 ? 9.016 6.595 15.187 1.00 41.28 104 ALA A O 1
ATOM 777 N N . ASP A 1 105 ? 7.105 6.325 16.322 1.00 50.66 105 ASP A N 1
ATOM 778 C CA . ASP A 1 105 ? 6.376 5.671 15.216 1.00 50.66 105 ASP A CA 1
ATOM 779 C C . ASP A 1 105 ? 5.298 6.533 14.546 1.00 50.66 105 ASP A C 1
ATOM 781 O O . ASP A 1 105 ? 4.617 6.090 13.617 1.00 50.66 105 ASP A O 1
ATOM 785 N N . LYS A 1 106 ? 5.137 7.794 14.962 1.00 54.91 106 LYS A N 1
ATOM 786 C CA . LYS A 1 106 ? 4.122 8.684 14.380 1.00 54.91 106 LYS A CA 1
ATOM 787 C C . LYS A 1 106 ? 4.533 9.123 12.974 1.00 54.91 106 LYS A C 1
ATOM 789 O O . LYS A 1 106 ? 5.243 10.104 12.773 1.00 54.91 106 LYS A O 1
ATOM 794 N N . GLY A 1 107 ? 4.059 8.366 11.990 1.00 64.56 107 GLY A N 1
ATOM 795 C CA . GLY A 1 107 ? 4.239 8.652 10.574 1.00 64.56 107 GLY A CA 1
ATOM 796 C C . GLY A 1 107 ? 5.520 8.086 9.973 1.00 64.56 107 GLY A C 1
ATOM 797 O O . GLY A 1 107 ? 5.963 8.610 8.955 1.00 64.56 107 GLY A O 1
ATOM 798 N N . ARG A 1 108 ? 6.114 7.032 10.541 1.00 81.56 108 ARG A N 1
ATOM 799 C CA . ARG A 1 108 ? 7.053 6.205 9.769 1.00 81.56 108 ARG A CA 1
ATOM 800 C C . ARG A 1 108 ? 6.272 5.374 8.748 1.00 81.56 108 ARG A C 1
ATOM 802 O O . ARG A 1 108 ? 5.160 4.938 9.061 1.00 81.56 108 ARG A O 1
ATOM 809 N N . PRO A 1 109 ? 6.793 5.186 7.527 1.00 89.62 109 PRO A N 1
ATOM 810 C CA . PRO A 1 109 ? 6.193 4.231 6.620 1.00 89.62 109 PRO A CA 1
ATOM 811 C C . PRO A 1 109 ? 6.290 2.803 7.161 1.00 89.62 109 PRO A C 1
ATOM 813 O O . PRO A 1 109 ? 7.240 2.475 7.867 1.00 89.62 109 PRO A O 1
ATOM 816 N N . PHE A 1 110 ? 5.328 1.964 6.801 1.00 91.50 110 PHE A N 1
ATOM 817 C CA . PHE A 1 110 ? 5.273 0.552 7.170 1.00 91.50 110 PHE A CA 1
ATOM 818 C C . PHE A 1 110 ? 4.969 -0.317 5.940 1.00 91.50 110 PHE A C 1
ATOM 820 O O . PHE A 1 110 ? 4.303 0.160 5.016 1.00 91.50 110 PHE A O 1
ATOM 827 N N . PRO A 1 111 ? 5.442 -1.573 5.892 1.00 93.81 111 PRO A N 1
ATOM 828 C CA . PRO A 1 111 ? 5.115 -2.494 4.807 1.00 93.81 111 PRO A CA 1
ATOM 829 C C . PRO A 1 111 ? 3.630 -2.881 4.843 1.00 93.81 111 PRO A C 1
ATOM 831 O O . PRO A 1 111 ? 3.094 -3.199 5.904 1.00 93.81 111 PRO A O 1
ATOM 834 N N . ILE A 1 112 ? 2.966 -2.855 3.684 1.00 95.06 112 ILE A N 1
ATOM 835 C CA . ILE A 1 112 ? 1.598 -3.373 3.516 1.00 95.06 112 ILE A CA 1
ATOM 836 C C . ILE A 1 112 ? 1.637 -4.739 2.831 1.00 95.06 112 ILE A C 1
ATOM 838 O O . ILE A 1 112 ? 1.015 -5.675 3.321 1.00 95.06 112 ILE A O 1
ATOM 842 N N . GLY A 1 113 ? 2.356 -4.862 1.711 1.00 93.44 113 GLY A N 1
ATOM 843 C CA . GLY A 1 113 ? 2.311 -6.086 0.909 1.00 93.44 113 GLY A CA 1
ATOM 844 C C . GLY A 1 113 ? 0.933 -6.337 0.284 1.00 93.44 113 GLY A C 1
ATOM 845 O O . GLY A 1 113 ? 0.151 -5.407 0.075 1.00 93.44 113 GLY A O 1
ATOM 846 N N . THR A 1 114 ? 0.629 -7.602 0.005 1.00 95.44 114 THR A N 1
ATOM 847 C CA . THR A 1 114 ? -0.692 -8.063 -0.460 1.00 95.44 114 THR A CA 1
ATOM 848 C C . THR A 1 114 ? -1.727 -8.037 0.668 1.00 95.44 114 THR A C 1
ATOM 850 O O . THR A 1 114 ? -2.911 -7.775 0.445 1.00 95.44 114 THR A O 1
ATOM 853 N N . TYR A 1 115 ? -1.284 -8.265 1.906 1.00 95.06 115 TYR A N 1
ATOM 854 C CA . TYR A 1 115 ? -2.152 -8.367 3.071 1.00 95.06 115 TYR A CA 1
ATOM 855 C C . TYR A 1 115 ? -1.469 -7.830 4.328 1.00 95.06 115 TYR A C 1
ATOM 857 O O . TYR A 1 115 ? -0.390 -8.285 4.705 1.00 95.06 115 TYR A O 1
ATOM 865 N N . CYS A 1 116 ? -2.138 -6.915 5.028 1.00 94.69 116 CYS A N 1
ATOM 866 C CA . CYS A 1 116 ? -1.636 -6.316 6.260 1.00 94.69 116 CYS A CA 1
ATOM 867 C C . CYS A 1 116 ? -2.740 -6.273 7.317 1.00 94.69 116 CYS A C 1
ATOM 869 O O . CYS A 1 116 ? -3.822 -5.752 7.056 1.00 94.69 116 CYS A O 1
ATOM 871 N N . ILE A 1 117 ? -2.461 -6.768 8.525 1.00 94.69 117 ILE A N 1
ATOM 872 C CA . ILE A 1 117 ? -3.267 -6.485 9.718 1.00 94.69 117 ILE A CA 1
ATOM 873 C C . ILE A 1 117 ? -2.358 -5.818 10.734 1.00 94.69 117 ILE A C 1
ATOM 875 O O . ILE A 1 117 ? -1.289 -6.340 11.045 1.00 94.69 117 ILE A O 1
ATOM 879 N N . MET A 1 118 ? -2.800 -4.699 11.295 1.00 90.31 118 MET A N 1
ATOM 880 C CA . MET A 1 118 ? -2.044 -4.016 12.335 1.00 90.31 118 MET A CA 1
ATOM 881 C C . MET A 1 118 ? -2.956 -3.338 13.360 1.00 90.31 118 MET A C 1
ATOM 883 O O . MET A 1 118 ? -4.073 -2.930 13.022 1.00 90.31 118 MET A O 1
ATOM 887 N N . PRO A 1 119 ? -2.499 -3.187 14.616 1.00 89.69 119 PRO A N 1
ATOM 888 C CA . PRO A 1 119 ? -3.161 -2.305 15.564 1.00 89.69 119 PRO A CA 1
ATOM 889 C C . PRO A 1 119 ? -3.051 -0.852 15.088 1.00 89.69 119 PRO A C 1
ATOM 891 O O . PRO A 1 119 ? -2.014 -0.426 14.573 1.00 89.69 119 PRO A O 1
ATOM 894 N N . ILE A 1 120 ? -4.112 -0.073 15.283 1.00 84.50 120 ILE A N 1
ATOM 895 C CA . ILE A 1 120 ? -4.071 1.367 15.028 1.00 84.50 120 ILE A CA 1
ATOM 896 C C . ILE A 1 120 ? -3.393 2.029 16.232 1.00 84.50 120 ILE A C 1
ATOM 898 O O . ILE A 1 120 ? -3.840 1.820 17.364 1.00 84.50 120 ILE A O 1
ATOM 902 N N . PRO A 1 121 ? -2.322 2.825 16.043 1.00 75.94 121 PRO A N 1
ATOM 903 C CA . PRO A 1 121 ? -1.630 3.414 17.179 1.00 75.94 121 PRO A CA 1
ATOM 904 C C . PRO A 1 121 ? -2.568 4.346 17.956 1.00 75.94 121 PRO A C 1
ATOM 906 O O . PRO A 1 121 ? -3.339 5.106 17.362 1.00 75.94 121 PRO A O 1
ATOM 909 N N . ALA A 1 122 ? -2.503 4.315 19.287 1.00 67.81 122 ALA A N 1
ATOM 910 C CA . ALA A 1 122 ? -3.372 5.129 20.132 1.00 67.81 122 ALA A CA 1
ATOM 911 C C . ALA A 1 122 ? -3.278 6.619 19.751 1.00 67.81 122 ALA A C 1
ATOM 913 O O . ALA A 1 122 ? -2.184 7.152 19.562 1.00 67.81 122 ALA A O 1
ATOM 914 N N . LYS A 1 123 ? -4.429 7.301 19.656 1.00 63.62 123 LYS A N 1
ATOM 915 C CA . LYS A 1 123 ? -4.538 8.713 19.228 1.00 63.62 123 LYS A CA 1
ATOM 916 C C . LYS A 1 123 ? -4.128 8.978 17.767 1.00 63.62 123 LYS A C 1
ATOM 918 O O . LYS A 1 123 ? -3.957 10.140 17.400 1.00 63.62 123 LYS A O 1
ATOM 923 N N . SER A 1 124 ? -4.003 7.949 16.923 1.00 62.41 124 SER A N 1
ATOM 924 C CA . SER A 1 124 ? -3.803 8.116 15.475 1.00 62.41 124 SER A CA 1
ATOM 925 C C . SER A 1 124 ? -5.095 8.561 14.806 1.00 62.41 124 SER A C 1
ATOM 927 O O . SER A 1 124 ? -5.791 7.777 14.173 1.00 62.41 124 SER A O 1
ATOM 929 N N . VAL A 1 125 ? -5.422 9.840 14.962 1.00 66.38 125 VAL A N 1
ATOM 930 C CA . VAL A 1 125 ? -6.449 10.494 14.155 1.00 66.38 125 VAL A CA 1
ATOM 931 C C . VAL A 1 125 ? -5.743 11.141 12.978 1.00 66.38 125 VAL A C 1
ATOM 933 O O . VAL A 1 125 ? -4.941 12.059 13.149 1.00 66.38 125 VAL A O 1
ATOM 936 N N . GLY A 1 126 ? -6.016 10.656 11.772 1.00 79.50 126 GLY A N 1
ATOM 937 C CA . GLY A 1 126 ? -5.450 11.270 10.582 1.00 79.50 126 GLY A CA 1
ATOM 938 C C . GLY A 1 126 ? -5.650 10.476 9.300 1.00 79.50 126 GLY A C 1
ATOM 939 O O . GLY A 1 126 ? -6.226 9.385 9.318 1.00 79.50 126 GLY A O 1
ATOM 940 N N . PRO A 1 127 ? -5.177 11.039 8.179 1.00 88.12 127 PRO A N 1
ATOM 941 C CA . PRO A 1 127 ? -5.180 10.358 6.900 1.00 88.12 127 PRO A CA 1
ATOM 942 C C . PRO A 1 127 ? -4.200 9.185 6.890 1.00 88.12 127 PRO A C 1
ATOM 944 O O . PRO A 1 127 ? -3.120 9.250 7.481 1.00 88.12 127 PRO A O 1
ATOM 947 N N . LEU A 1 128 ? -4.564 8.145 6.152 1.00 90.94 128 LEU A N 1
ATOM 948 C CA . LEU A 1 128 ? -3.678 7.069 5.750 1.00 90.94 128 LEU A CA 1
ATOM 949 C C . LEU A 1 128 ? -3.299 7.266 4.290 1.00 90.94 128 LEU A C 1
ATOM 951 O O . LEU A 1 128 ? -4.161 7.440 3.424 1.00 90.94 128 LEU A O 1
ATOM 955 N N . PHE A 1 129 ? -2.004 7.199 4.028 1.00 93.12 129 PHE A N 1
ATOM 956 C CA . PHE A 1 129 ? -1.436 7.230 2.697 1.00 93.12 129 PHE A CA 1
ATOM 957 C C . PHE A 1 129 ? -0.851 5.873 2.333 1.00 93.12 129 PHE A C 1
ATOM 959 O O . PHE A 1 129 ? -0.383 5.140 3.202 1.00 93.12 129 PHE A O 1
ATOM 966 N N . VAL A 1 130 ? -0.831 5.589 1.037 1.00 95.00 130 VAL A N 1
ATOM 967 C CA . VAL A 1 130 ? -0.135 4.454 0.436 1.00 95.00 130 VAL A CA 1
ATOM 968 C C . VAL A 1 130 ? 0.870 4.931 -0.599 1.00 95.00 130 VAL A C 1
ATOM 970 O O . VAL A 1 130 ? 0.690 5.973 -1.233 1.00 95.00 130 VAL A O 1
ATOM 973 N N . GLY A 1 131 ? 1.938 4.170 -0.762 1.00 94.62 131 GLY A N 1
ATOM 974 C CA . GLY A 1 131 ? 3.002 4.423 -1.717 1.00 94.62 131 GLY A CA 1
ATOM 975 C C . GLY A 1 131 ? 3.696 3.128 -2.117 1.00 94.62 131 GLY A C 1
ATOM 976 O O . GLY A 1 131 ? 3.286 2.035 -1.731 1.00 94.62 131 GLY A O 1
ATOM 977 N N . PHE A 1 132 ? 4.769 3.278 -2.884 1.00 94.69 132 PHE A N 1
ATOM 978 C CA . PHE A 1 132 ? 5.609 2.178 -3.349 1.00 94.69 132 PHE A CA 1
ATOM 979 C C . PHE A 1 132 ? 6.997 2.331 -2.740 1.00 94.69 132 PHE A C 1
ATOM 981 O O . PHE A 1 132 ? 7.529 3.448 -2.723 1.00 94.69 132 PHE A O 1
ATOM 988 N N . ASN A 1 133 ? 7.586 1.230 -2.274 1.00 93.62 133 ASN A N 1
ATOM 989 C CA . ASN A 1 133 ? 8.889 1.202 -1.619 1.00 93.62 133 ASN A CA 1
ATOM 990 C C . ASN A 1 133 ? 10.050 1.359 -2.608 1.00 93.62 133 ASN A C 1
ATOM 992 O O . ASN A 1 133 ? 10.860 0.462 -2.820 1.00 93.62 133 ASN A O 1
ATOM 996 N N . VAL A 1 134 ? 10.100 2.501 -3.275 1.00 91.56 134 VAL A N 1
ATOM 997 C CA . VAL A 1 134 ? 11.159 2.886 -4.201 1.00 91.56 134 VAL A CA 1
ATOM 998 C C . VAL A 1 134 ? 11.099 4.399 -4.386 1.00 91.56 134 VAL A C 1
ATOM 1000 O O . VAL A 1 134 ? 10.014 4.979 -4.349 1.00 91.56 134 VAL A O 1
ATOM 1003 N N . VAL A 1 135 ? 12.237 5.061 -4.588 1.00 90.06 135 VAL A N 1
ATOM 1004 C CA . VAL A 1 135 ? 12.296 6.512 -4.859 1.00 90.06 135 VAL A CA 1
ATOM 1005 C C . VAL A 1 135 ? 12.057 6.833 -6.342 1.00 90.06 135 VAL A C 1
ATOM 1007 O O . VAL A 1 135 ? 11.557 7.909 -6.663 1.00 90.06 135 VAL A O 1
ATOM 1010 N N . ALA A 1 136 ? 12.361 5.901 -7.250 1.00 89.19 136 ALA A N 1
ATOM 1011 C CA . ALA A 1 136 ? 12.173 6.069 -8.692 1.00 89.19 136 ALA A CA 1
ATOM 1012 C C . ALA A 1 136 ? 10.708 6.383 -9.057 1.00 89.19 136 ALA A C 1
ATOM 1014 O O . ALA A 1 136 ? 9.772 5.764 -8.544 1.00 89.19 136 ALA A O 1
ATOM 1015 N N . ARG A 1 137 ? 10.495 7.353 -9.950 1.00 90.69 137 ARG A N 1
ATOM 1016 C CA . ARG A 1 137 ? 9.173 7.806 -10.421 1.00 90.69 137 ARG A CA 1
ATOM 1017 C C . ARG A 1 137 ? 9.251 8.180 -11.912 1.00 90.69 137 ARG A C 1
ATOM 1019 O O . ARG A 1 137 ? 10.327 8.573 -12.358 1.00 90.69 137 ARG A O 1
ATOM 1026 N N . PRO A 1 138 ? 8.140 8.119 -12.674 1.00 93.75 138 PRO A N 1
ATOM 1027 C CA . PRO A 1 138 ? 6.802 7.671 -12.270 1.00 93.75 138 PRO A CA 1
ATOM 1028 C C . PRO A 1 138 ? 6.694 6.144 -12.149 1.00 93.75 138 PRO A C 1
ATOM 1030 O O . PRO A 1 138 ? 7.309 5.425 -12.926 1.00 93.75 138 PRO A O 1
ATOM 1033 N N . ILE A 1 139 ? 5.872 5.645 -11.222 1.00 93.50 139 ILE A N 1
ATOM 1034 C CA . ILE A 1 139 ? 5.498 4.221 -11.200 1.00 93.50 139 ILE A CA 1
ATOM 1035 C C . ILE A 1 139 ? 4.400 3.993 -12.230 1.00 93.50 139 ILE A C 1
ATOM 1037 O O . ILE A 1 139 ? 3.413 4.726 -12.245 1.00 93.50 139 ILE A O 1
ATOM 1041 N N . GLN A 1 140 ? 4.568 2.995 -13.090 1.00 94.62 140 GLN A N 1
ATOM 1042 C CA . GLN A 1 140 ? 3.590 2.657 -14.120 1.00 94.62 140 GLN A CA 1
ATOM 1043 C C . GLN A 1 140 ? 2.676 1.557 -13.589 1.00 94.62 140 GLN A C 1
ATOM 1045 O O . GLN A 1 140 ? 3.081 0.400 -13.515 1.00 94.62 140 GLN A O 1
ATOM 1050 N N . VAL A 1 141 ? 1.462 1.913 -13.178 1.00 94.31 141 VAL A N 1
ATOM 1051 C CA . VAL A 1 141 ? 0.510 0.969 -12.581 1.00 94.31 141 VAL A CA 1
ATOM 1052 C C . VAL A 1 141 ? -0.404 0.405 -13.654 1.00 94.31 141 VAL A C 1
ATOM 1054 O O . VAL A 1 141 ? -1.064 1.157 -14.371 1.00 94.31 141 VAL A O 1
ATOM 1057 N N . ARG A 1 142 ? -0.463 -0.925 -13.740 1.00 92.75 142 ARG A N 1
ATOM 1058 C CA . ARG A 1 142 ? -1.463 -1.619 -14.549 1.00 92.75 142 ARG A CA 1
ATOM 1059 C C . ARG A 1 142 ? -2.765 -1.730 -13.777 1.00 92.75 142 ARG A C 1
ATOM 1061 O O . ARG A 1 142 ? -3.797 -1.275 -14.243 1.00 92.75 142 ARG A O 1
ATOM 1068 N N . ARG A 1 143 ? -2.715 -2.307 -12.581 1.00 91.75 143 ARG A N 1
ATOM 1069 C CA . ARG A 1 143 ? -3.883 -2.441 -11.715 1.00 91.75 143 ARG A CA 1
ATOM 1070 C C . ARG A 1 143 ? -3.456 -2.412 -10.264 1.00 91.75 143 ARG A C 1
ATOM 1072 O O . ARG A 1 143 ? -2.396 -2.926 -9.919 1.00 91.75 143 ARG A O 1
ATOM 1079 N N . LEU A 1 144 ? -4.264 -1.770 -9.436 1.00 94.62 144 LEU A N 1
ATOM 1080 C CA . LEU A 1 144 ? -4.142 -1.770 -7.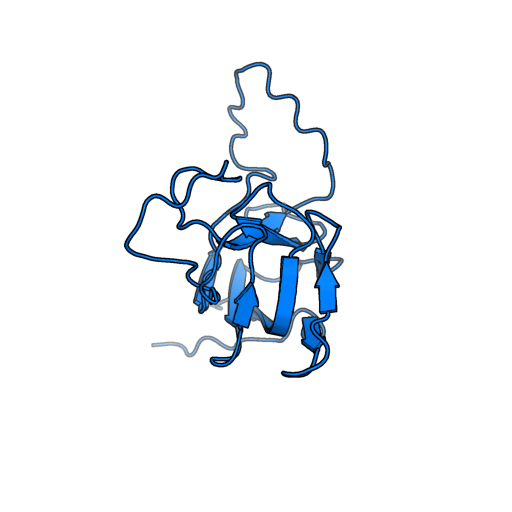990 1.00 94.62 144 LEU A CA 1
ATOM 1081 C C . LEU A 1 144 ? -5.520 -1.485 -7.408 1.00 94.62 144 LEU A C 1
ATOM 1083 O O . LEU A 1 144 ? -6.092 -0.423 -7.663 1.00 94.62 144 LEU A O 1
ATOM 1087 N N . LYS A 1 145 ? -6.025 -2.408 -6.598 1.00 96.31 145 LYS A N 1
ATOM 1088 C CA . LYS A 1 145 ? -7.207 -2.190 -5.775 1.00 96.31 145 LYS A CA 1
ATOM 1089 C C . LYS A 1 145 ? -6.864 -2.516 -4.332 1.00 96.31 145 LYS A C 1
ATOM 1091 O O . LYS A 1 145 ? -6.389 -3.608 -4.052 1.00 96.31 145 LYS A O 1
ATOM 1096 N N . ILE A 1 146 ? -7.070 -1.550 -3.440 1.00 96.69 146 ILE A N 1
ATOM 1097 C CA . ILE A 1 146 ? -6.802 -1.695 -2.007 1.00 96.69 146 ILE A CA 1
ATOM 1098 C C . ILE A 1 146 ? -8.105 -1.500 -1.250 1.00 96.69 146 ILE A C 1
ATOM 1100 O O . ILE A 1 146 ? -8.735 -0.445 -1.351 1.00 96.69 146 ILE A O 1
ATOM 1104 N N . THR A 1 147 ? -8.470 -2.495 -0.453 1.00 97.00 147 THR A N 1
ATOM 1105 C CA . THR A 1 147 ? -9.581 -2.428 0.493 1.00 97.00 147 THR A CA 1
ATOM 1106 C C . THR A 1 147 ? -9.037 -2.193 1.895 1.00 97.00 147 THR A C 1
ATOM 1108 O O . THR A 1 147 ? -8.056 -2.818 2.294 1.00 97.00 147 THR A O 1
ATOM 1111 N N . ILE A 1 148 ? -9.678 -1.290 2.637 1.00 95.38 148 ILE A N 1
ATOM 1112 C CA . ILE A 1 148 ? -9.337 -0.977 4.022 1.00 95.38 148 ILE A CA 1
ATOM 1113 C C . ILE A 1 148 ? -10.541 -1.183 4.938 1.00 95.38 148 ILE A C 1
ATOM 1115 O O . ILE A 1 148 ? -11.635 -0.657 4.710 1.00 95.38 148 ILE A O 1
ATOM 1119 N N . GLU A 1 149 ? -10.312 -1.930 6.007 1.00 95.50 149 GLU A N 1
ATOM 1120 C CA . GLU A 1 149 ? -11.321 -2.304 6.987 1.00 95.50 149 GLU A CA 1
ATOM 1121 C C . GLU A 1 149 ? -10.778 -2.143 8.403 1.00 95.50 149 GLU A C 1
ATOM 1123 O O . GLU A 1 149 ? -9.570 -2.163 8.632 1.00 95.50 149 GLU A O 1
ATOM 1128 N N . GLY A 1 150 ? -11.682 -1.980 9.361 1.00 93.69 150 GLY A N 1
ATOM 1129 C CA . GLY A 1 150 ? -11.373 -1.821 10.769 1.00 93.69 150 GLY A CA 1
ATOM 1130 C C . GLY A 1 150 ? -12.227 -2.735 11.627 1.00 93.69 150 GLY A C 1
ATOM 1131 O O . GLY A 1 150 ? -13.342 -3.100 11.251 1.00 93.69 150 GLY A O 1
ATOM 1132 N N . ALA A 1 151 ? -11.688 -3.099 12.783 1.00 93.75 151 ALA A N 1
ATOM 1133 C CA . ALA A 1 151 ? -12.378 -3.897 13.781 1.00 93.75 151 ALA A CA 1
ATOM 1134 C C . ALA A 1 151 ? -12.081 -3.375 15.190 1.00 93.75 151 ALA A C 1
ATOM 1136 O O . ALA A 1 151 ? -10.975 -2.904 15.475 1.00 93.75 151 ALA A O 1
ATOM 1137 N N . THR A 1 152 ? -13.071 -3.514 16.070 1.00 89.69 152 THR A N 1
ATOM 1138 C CA . THR A 1 152 ? -12.958 -3.297 17.517 1.00 89.69 152 THR A CA 1
ATOM 1139 C C . THR A 1 152 ? -13.468 -4.559 18.201 1.00 89.69 152 THR A C 1
ATOM 1141 O O . THR A 1 152 ? -14.673 -4.670 18.426 1.00 89.69 152 THR A O 1
ATOM 1144 N N . PRO A 1 153 ? -12.602 -5.553 18.467 1.00 79.25 153 PRO A N 1
ATOM 1145 C CA . PRO A 1 153 ? -13.016 -6.771 19.144 1.00 79.25 153 PRO A CA 1
ATOM 1146 C C . PRO A 1 153 ? -13.586 -6.416 20.518 1.00 79.25 153 PRO A C 1
ATOM 1148 O O . PRO A 1 153 ? -12.882 -5.879 21.373 1.00 79.25 153 PRO A O 1
ATOM 1151 N N . THR A 1 154 ? -14.870 -6.690 20.723 1.00 71.56 154 THR A N 1
ATOM 1152 C CA . THR A 1 154 ? -15.478 -6.682 22.052 1.00 71.56 154 THR A CA 1
ATOM 1153 C C . THR A 1 154 ? -15.052 -7.969 22.746 1.00 71.56 154 THR A C 1
ATOM 1155 O O . THR A 1 154 ? -15.452 -9.052 22.312 1.00 71.56 154 THR A O 1
ATOM 1158 N N . LEU A 1 155 ? -14.179 -7.847 23.748 1.00 58.19 155 LEU A N 1
ATOM 1159 C CA . LEU A 1 155 ? -13.848 -8.941 24.666 1.00 58.19 155 LEU A CA 1
ATOM 1160 C C . LEU A 1 155 ? -15.031 -9.247 25.587 1.00 58.19 155 LEU A C 1
ATOM 1162 O O . LEU A 1 155 ? -15.709 -8.278 26.000 1.00 58.19 155 LEU A O 1
#

Nearest PDB structures (foldseek):
  3j4u-assembly1_H-60  TM=3.394E-01  e=7.358E-01  Rauchvirus BPP1
  8d02-assembly1_A  TM=2.985E-01  e=4.379E-01  Bacillus anthracis
  8a7e-assembly1_Q  TM=3.503E-01  e=2.427E+00  Homo sapiens
  4aw7-assembly1_A  TM=3.185E-01  e=2.557E+00  Phocaeicola plebeius
  8hgh-assembly1_B  TM=1.762E-01  e=2.693E+00  Escherichia coli K-12

Secondary structure (DSSP, 8-state):
------EE-SPPEEEE--SSSPEEE-SSEEEEEEEE-S-SEEEEEE-TT-EEE-TT-SSEEBTTBB-SS--S---SSTTS-BT-EEEEESS-S-----S--SSTTTT--EE--SEEEEEPPTT--EEEEEEES-S-S-EEEEEEEEEEEEE----

pLDDT: mean 82.76, std 15.87, range [33.03, 97.0]

Solvent-accessible surface area (backbone atoms only — not comparable to full-atom values): 8959 Å² total; per-residue (Å²): 129,87,81,79,66,72,42,77,66,44,72,62,46,74,48,77,32,41,101,90,48,57,38,73,4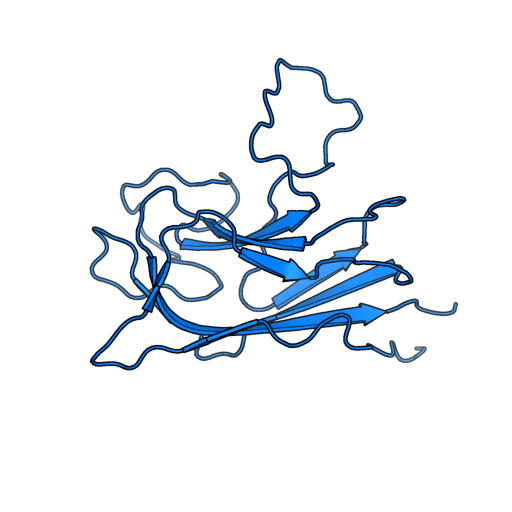2,72,66,74,64,43,82,53,30,78,58,46,75,98,44,48,31,38,39,41,41,41,50,94,70,30,31,30,34,49,68,98,46,100,55,79,25,34,32,59,16,46,86,88,65,92,64,91,70,57,54,76,50,86,95,49,41,49,48,10,28,26,32,27,49,53,86,74,88,78,75,82,78,82,81,81,64,97,67,73,66,83,49,53,72,43,82,33,35,45,62,32,77,46,73,52,61,88,88,60,71,35,28,32,29,37,32,49,20,39,68,68,64,48,33,33,29,30,30,39,41,39,42,39,29,29,26,63,82,82,128

Foldseek 3Di:
DDDWDKDFQDDKDKDADAPVGFDWAFDQKDFGHFWDDDFFKKKKAKPPPWWWDFPPDPDIAHQQGDPDDPDPFQFLDDPGHFFHKKKWQDDDPDPPDPDDPPVPRHTRIDGQGRIDMDTDPPPRTGTMIMGTGTPTGTMGTNIIIMTMIGTDDDD

Radius of gyration: 16.06 Å; Cα contacts (8 Å, |Δi|>4): 345; chains: 1; bounding box: 36×35×48 Å